Protein AF-A0A7S1YXT8-F1 (afdb_monomer_lite)

Radius of gyration: 27.06 Å; chains: 1; bounding box: 67×55×52 Å

Sequence (120 aa):
MKHKQMFPPRFTTVTCLAFFYSTTQAFQATTTTTYPSSSFLPQKRTELHASSPSSAKPISGDQWPHKFPAKNHCSKCGLCETTLVSHVTDACAFLNDGMSRIDDMEVKVHGRGRGGLVWN

pLDDT: mean 74.28, std 20.24, range [41.03, 97.31]

Secondary structure (DSSP, 8-state):
-------PPP---------------------------------------------PPPPPGGGTTTTSTTGGG----SGGGSGGGGGHHHH-TTSTTTTTTHHHHHHHHHSS-TTS----

Organism: NCBI:txid49249

Foldseek 3Di:
DDDDDDDDDDDDDDDDDDDPDDDPDDPDDPPPPPPPPDPPPPPPCPPPPPPPQQPDDADDPVCPPPPPPLGPNDPPPPCRRDSNVVCCQVPALRHDCRVVCVQVVCCVVVVDGPPRDPPD

Structure (mmCIF, N/CA/C/O backbone):
data_AF-A0A7S1YXT8-F1
#
_entry.id   AF-A0A7S1YXT8-F1
#
loop_
_atom_site.group_PDB
_atom_site.id
_atom_site.type_symbol
_atom_site.label_atom_id
_atom_site.label_alt_id
_atom_site.label_comp_id
_atom_site.label_asym_id
_atom_site.label_entity_id
_atom_site.label_seq_id
_atom_site.pdbx_PDB_ins_code
_atom_site.Cartn_x
_atom_site.Cartn_y
_atom_site.Cartn_z
_atom_site.occupancy
_atom_site.B_iso_or_equiv
_atom_site.auth_seq_id
_atom_site.auth_comp_id
_atom_site.auth_asym_id
_atom_site.auth_atom_id
_atom_site.pdbx_PDB_model_num
ATOM 1 N N . MET A 1 1 ? -48.915 -16.283 -19.680 1.00 43.75 1 MET A N 1
ATOM 2 C CA . MET A 1 1 ? -48.709 -15.442 -20.878 1.00 43.75 1 MET A CA 1
ATOM 3 C C . MET A 1 1 ? -49.158 -14.029 -20.526 1.00 43.75 1 MET A C 1
ATOM 5 O O . MET A 1 1 ? -50.351 -13.789 -20.430 1.00 43.75 1 MET A O 1
ATOM 9 N N . LYS A 1 2 ? -48.226 -13.140 -20.164 1.00 50.47 2 LYS A N 1
ATOM 10 C CA . LYS A 1 2 ? -48.520 -11.755 -19.757 1.00 50.47 2 LYS A CA 1
ATOM 11 C C . LYS A 1 2 ? -47.732 -10.830 -20.683 1.00 50.47 2 LYS A C 1
ATOM 13 O O . LYS A 1 2 ? -46.506 -10.899 -20.712 1.00 50.47 2 LYS A O 1
ATOM 18 N N . HIS A 1 3 ? -48.461 -10.055 -21.482 1.00 43.94 3 HIS A N 1
ATOM 19 C CA . HIS A 1 3 ? -47.941 -9.089 -22.447 1.00 43.94 3 HIS A CA 1
ATOM 20 C C . HIS A 1 3 ? -47.072 -8.036 -21.746 1.00 43.94 3 HIS A C 1
ATOM 22 O O . HIS A 1 3 ? -47.536 -7.369 -20.822 1.00 43.94 3 HIS A O 1
ATOM 28 N N . LYS A 1 4 ? -45.827 -7.861 -22.202 1.00 51.75 4 LYS A N 1
ATOM 29 C CA . LYS A 1 4 ? -45.006 -6.692 -21.870 1.00 51.75 4 LYS A CA 1
ATOM 30 C C . LYS A 1 4 ? -45.308 -5.613 -22.902 1.00 51.75 4 LYS A C 1
ATOM 32 O O . LYS A 1 4 ? -44.956 -5.770 -24.066 1.00 51.75 4 LYS A O 1
ATOM 37 N N . GLN A 1 5 ? -45.997 -4.559 -22.481 1.00 57.97 5 GLN A N 1
ATOM 38 C CA . GLN A 1 5 ? -46.167 -3.365 -23.298 1.00 57.97 5 GLN A CA 1
ATOM 39 C C . GLN A 1 5 ? -44.917 -2.494 -23.173 1.00 57.97 5 GLN A C 1
ATOM 41 O O . GLN A 1 5 ? -44.475 -2.153 -22.076 1.00 57.97 5 GLN A O 1
ATOM 46 N N . MET A 1 6 ? -44.346 -2.213 -24.336 1.00 49.38 6 MET A N 1
ATOM 47 C CA . MET A 1 6 ? -43.179 -1.384 -24.596 1.00 49.38 6 MET A CA 1
ATOM 48 C C . MET A 1 6 ? -43.622 0.084 -24.651 1.00 49.38 6 MET A C 1
ATOM 50 O O . MET A 1 6 ? -44.514 0.413 -25.427 1.00 49.38 6 MET A O 1
ATOM 54 N N . PHE A 1 7 ? -42.982 0.971 -23.886 1.00 46.59 7 PHE A N 1
ATOM 55 C CA . PHE A 1 7 ? -43.093 2.423 -24.071 1.00 46.59 7 PHE A CA 1
ATOM 56 C C . PHE A 1 7 ? -41.688 3.053 -24.075 1.00 46.59 7 PHE A C 1
ATOM 58 O O . PHE A 1 7 ? -40.942 2.846 -23.117 1.00 46.59 7 PHE A O 1
ATOM 65 N N . PRO A 1 8 ? -41.297 3.794 -25.131 1.00 57.91 8 PRO A N 1
ATOM 66 C CA . PRO A 1 8 ? -40.013 4.494 -25.197 1.00 57.91 8 PRO A CA 1
ATOM 67 C C . PRO A 1 8 ? -40.070 5.851 -24.467 1.00 57.91 8 PRO A C 1
ATOM 69 O O . PRO A 1 8 ? -41.090 6.542 -24.561 1.00 57.91 8 PRO A O 1
ATOM 72 N N . PRO A 1 9 ? -38.991 6.311 -23.802 1.00 55.12 9 PRO A N 1
ATOM 73 C CA . PRO A 1 9 ? -38.891 7.711 -23.415 1.00 55.12 9 PRO A CA 1
ATOM 74 C C . PRO A 1 9 ? -38.648 8.576 -24.660 1.00 55.12 9 PRO A C 1
ATOM 76 O O . PRO A 1 9 ? -37.731 8.346 -25.449 1.00 55.12 9 PRO A O 1
ATOM 79 N N . ARG A 1 10 ? -39.529 9.564 -24.839 1.00 52.94 10 ARG A N 1
ATOM 80 C CA . ARG A 1 10 ? -39.491 10.562 -25.908 1.00 52.94 10 ARG A CA 1
ATOM 81 C C . ARG A 1 10 ? -38.223 11.410 -25.803 1.00 52.94 10 ARG A C 1
ATOM 83 O O . ARG A 1 10 ? -37.956 12.010 -24.768 1.00 52.94 10 ARG A O 1
ATOM 90 N N . PHE A 1 11 ? -37.498 11.494 -26.913 1.00 50.75 11 PHE A N 1
ATOM 91 C CA . PHE A 1 11 ? -36.506 12.528 -27.173 1.00 50.75 11 PHE A CA 1
ATOM 92 C C . PHE A 1 11 ? -37.202 13.894 -27.202 1.00 50.75 11 PHE A C 1
ATOM 94 O O . PHE A 1 11 ? -38.016 14.155 -28.085 1.00 50.75 11 PHE A O 1
ATOM 101 N N . THR A 1 12 ? -36.866 14.774 -26.264 1.00 54.81 12 THR A N 1
ATOM 102 C CA . THR A 1 12 ? -37.123 16.214 -26.391 1.00 54.81 12 THR A CA 1
ATOM 103 C C . THR A 1 12 ? -35.794 16.928 -26.560 1.00 54.81 12 THR A C 1
ATOM 105 O O . THR A 1 12 ? -35.059 17.161 -25.604 1.00 54.81 12 THR A O 1
ATOM 108 N N . THR A 1 13 ? -35.488 17.251 -27.813 1.00 55.59 13 THR A N 1
ATOM 109 C CA . THR A 1 13 ? -34.487 18.235 -28.220 1.00 55.59 13 THR A CA 1
ATOM 110 C C . THR A 1 13 ? -34.925 19.614 -27.733 1.00 55.59 13 THR A C 1
ATOM 112 O O . THR A 1 13 ? -35.909 20.152 -28.240 1.00 55.59 13 THR A O 1
ATOM 115 N N . VAL A 1 14 ? -34.208 20.190 -26.768 1.00 55.28 14 VAL A N 1
ATOM 116 C CA . VAL A 1 14 ? -34.354 21.607 -26.416 1.00 55.28 14 VAL A CA 1
ATOM 117 C C . VAL A 1 14 ? -33.145 22.361 -26.950 1.00 55.28 14 VAL A C 1
ATOM 119 O O . VAL A 1 14 ? -31.993 22.072 -26.642 1.00 55.28 14 VAL A O 1
ATOM 122 N N . THR A 1 15 ? -33.481 23.292 -27.824 1.00 53.16 15 THR A N 1
ATOM 123 C CA . THR A 1 15 ? -32.677 24.249 -28.570 1.00 53.16 15 THR A CA 1
ATOM 124 C C . THR A 1 15 ? -31.698 25.045 -27.704 1.00 53.16 15 THR A C 1
ATOM 126 O O . THR A 1 15 ? -32.104 25.763 -26.792 1.00 53.16 15 THR A O 1
ATOM 129 N N . CYS A 1 16 ? -30.413 24.996 -28.063 1.00 51.75 16 CYS A N 1
ATOM 130 C CA . CYS A 1 16 ? -29.434 26.029 -27.734 1.00 51.75 16 CYS A CA 1
ATOM 131 C C . CYS A 1 16 ? -29.748 27.299 -28.531 1.00 51.75 16 CYS A C 1
ATOM 133 O O . CYS A 1 16 ? -29.499 27.286 -29.728 1.00 51.75 16 CYS A O 1
ATOM 135 N N . LEU A 1 17 ? -30.206 28.385 -27.899 1.00 53.75 17 LEU A N 1
ATOM 136 C CA . LEU A 1 17 ? -29.932 29.759 -28.349 1.00 53.75 17 LEU A CA 1
ATOM 137 C C . LEU A 1 17 ? -30.011 30.741 -27.163 1.00 53.75 17 LEU A C 1
ATOM 139 O O . LEU A 1 17 ? -31.072 30.986 -26.605 1.00 53.75 17 LEU A O 1
ATOM 143 N N . ALA A 1 18 ? -28.832 31.252 -26.805 1.00 51.03 18 ALA A N 1
ATOM 144 C CA . ALA A 1 18 ? -28.510 32.559 -26.231 1.00 51.03 18 ALA A CA 1
ATOM 145 C C . ALA A 1 18 ? -29.541 33.281 -25.335 1.00 51.03 18 ALA A C 1
ATOM 147 O O . ALA A 1 18 ? -30.435 33.964 -25.820 1.00 51.03 18 ALA A O 1
ATOM 148 N N . PHE A 1 19 ? -29.235 33.336 -24.036 1.00 48.84 19 PHE A N 1
ATOM 149 C CA . PHE A 1 19 ? -29.426 34.553 -23.243 1.00 48.84 19 PHE A CA 1
ATOM 150 C C . PHE A 1 19 ? -28.102 34.919 -22.568 1.00 48.84 19 PHE A C 1
ATOM 152 O O . PHE A 1 19 ? -27.818 34.566 -21.427 1.00 48.84 19 PHE A O 1
ATOM 159 N N . PHE A 1 20 ? -27.274 35.631 -23.333 1.00 54.81 20 PHE A N 1
ATOM 160 C CA . PHE A 1 20 ? -26.263 36.533 -22.801 1.00 54.81 20 PHE A CA 1
ATOM 161 C C . PHE A 1 20 ? -26.996 37.710 -22.157 1.00 54.81 20 PHE A C 1
ATOM 163 O O . PHE A 1 20 ? -27.324 38.673 -22.840 1.00 54.81 20 PHE A O 1
ATOM 170 N N . TYR A 1 21 ? -27.275 37.636 -20.859 1.00 52.31 21 TYR A N 1
ATOM 171 C CA . TYR A 1 21 ? -27.577 38.826 -20.073 1.00 52.31 21 TYR A CA 1
ATOM 172 C C . TYR A 1 21 ? -26.842 38.744 -18.742 1.00 52.31 21 TYR A C 1
ATOM 174 O O . TYR A 1 21 ? -27.108 37.889 -17.899 1.00 52.31 21 TYR A O 1
ATOM 182 N N . SER A 1 22 ? -25.874 39.648 -18.603 1.00 55.75 22 SER A N 1
ATOM 183 C CA . SER A 1 22 ? -25.140 39.936 -17.384 1.00 55.75 22 SER A CA 1
ATOM 184 C C . SER A 1 22 ? -26.068 40.006 -16.178 1.00 55.75 22 SER A C 1
ATOM 186 O O . SER A 1 22 ? -26.884 40.913 -16.058 1.00 55.75 22 SER A O 1
ATOM 188 N N . THR A 1 23 ? -25.867 39.097 -15.235 1.00 57.59 23 THR A N 1
ATOM 189 C CA . THR A 1 23 ? -26.078 39.390 -13.819 1.00 57.59 23 THR A CA 1
ATOM 190 C C . THR A 1 23 ? -24.912 38.795 -13.055 1.00 57.59 23 THR A C 1
ATOM 192 O O . THR A 1 23 ? -24.862 37.615 -12.723 1.00 57.59 23 THR A O 1
ATOM 195 N N . THR A 1 24 ? -23.928 39.651 -12.804 1.00 63.78 24 THR A N 1
ATOM 196 C CA . THR A 1 24 ? -22.981 39.494 -11.709 1.00 63.78 24 THR A CA 1
ATOM 197 C C . THR A 1 24 ? -23.776 39.438 -10.409 1.00 63.78 24 THR A C 1
ATOM 199 O O . THR A 1 24 ? -24.173 40.473 -9.879 1.00 63.78 24 THR A O 1
ATOM 202 N N . GLN A 1 25 ? -24.026 38.237 -9.899 1.00 62.66 25 GLN A N 1
ATOM 203 C CA . GLN A 1 25 ? -24.353 38.051 -8.492 1.00 62.66 25 GLN A CA 1
ATOM 204 C C . GLN A 1 25 ? -23.209 37.288 -7.848 1.00 62.66 25 GLN A C 1
ATOM 206 O O . GLN A 1 25 ? -23.045 36.080 -8.001 1.00 62.66 25 GLN A O 1
ATOM 211 N N . ALA A 1 26 ? -22.378 38.065 -7.161 1.00 57.62 26 ALA A N 1
ATOM 212 C CA . ALA A 1 26 ? -21.415 37.578 -6.204 1.00 57.62 26 ALA A CA 1
ATOM 213 C C . ALA A 1 26 ? -22.171 36.861 -5.077 1.00 57.62 26 ALA A C 1
ATOM 215 O O . ALA A 1 26 ? -22.695 37.502 -4.171 1.00 57.62 26 ALA A O 1
ATOM 216 N N . PHE A 1 27 ? -22.217 35.531 -5.120 1.00 56.25 27 PHE A N 1
ATOM 217 C CA . PHE A 1 27 ? -22.510 34.738 -3.932 1.00 56.25 27 PHE A CA 1
ATOM 218 C C . PHE A 1 27 ? -21.202 34.508 -3.181 1.00 56.25 27 PHE A C 1
ATOM 220 O O . PHE A 1 27 ? -20.504 33.511 -3.353 1.00 56.25 27 PHE A O 1
ATOM 227 N N . GLN A 1 28 ? -20.864 35.495 -2.356 1.00 59.16 28 GLN A N 1
ATOM 228 C CA . GLN A 1 28 ? -20.008 35.286 -1.203 1.00 59.16 28 GLN A CA 1
ATOM 229 C C . GLN A 1 28 ? -20.859 34.625 -0.120 1.00 59.16 28 GLN A C 1
ATOM 231 O O . GLN A 1 28 ? -21.758 35.249 0.434 1.00 59.16 28 GLN A O 1
ATOM 236 N N . ALA A 1 29 ? -20.570 33.367 0.186 1.00 55.59 29 ALA A N 1
ATOM 237 C CA . ALA A 1 29 ? -20.859 32.794 1.492 1.00 55.59 29 ALA A CA 1
ATOM 238 C C . ALA A 1 29 ? -19.889 31.636 1.718 1.00 55.59 29 ALA A C 1
ATOM 240 O O . ALA A 1 29 ? -20.148 30.476 1.408 1.00 55.59 29 ALA A O 1
ATOM 241 N N . THR A 1 30 ? -18.722 32.005 2.225 1.00 56.91 30 THR A N 1
ATOM 242 C CA . THR A 1 30 ? -17.786 31.152 2.942 1.00 56.91 30 THR A CA 1
ATOM 243 C C . THR A 1 30 ? -18.555 30.377 4.010 1.00 56.91 30 THR A C 1
ATOM 245 O O . THR A 1 30 ? -18.832 30.894 5.089 1.00 56.91 30 THR A O 1
ATOM 248 N N . THR A 1 31 ? -18.899 29.119 3.746 1.00 58.62 31 THR A N 1
ATOM 249 C CA . THR A 1 31 ? -19.204 28.181 4.826 1.00 58.62 31 THR A CA 1
ATOM 250 C C . THR A 1 31 ? -17.877 27.798 5.463 1.00 58.62 31 THR A C 1
ATOM 252 O O . THR A 1 31 ? -17.279 26.770 5.145 1.00 58.62 31 THR A O 1
ATOM 255 N N . THR A 1 32 ? -17.369 28.666 6.336 1.00 55.84 32 THR A N 1
ATOM 256 C CA . THR A 1 32 ? -16.373 28.281 7.332 1.00 55.84 32 THR A CA 1
ATOM 257 C C . THR A 1 32 ? -17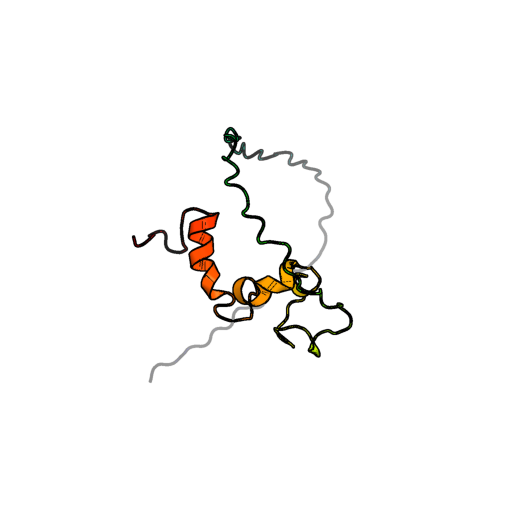.056 27.293 8.264 1.00 55.84 32 THR A C 1
ATOM 259 O O . THR A 1 32 ? -17.657 27.674 9.266 1.00 55.84 32 THR A O 1
ATOM 262 N N . THR A 1 33 ? -17.021 26.009 7.908 1.00 49.66 33 THR A N 1
ATOM 263 C CA . THR A 1 33 ? -17.202 24.945 8.887 1.00 49.66 33 THR A CA 1
ATOM 264 C C . THR A 1 33 ? -16.067 25.113 9.879 1.00 49.66 33 THR A C 1
ATOM 266 O O . THR A 1 33 ? -14.917 24.773 9.607 1.00 49.66 33 THR A O 1
ATOM 269 N N . THR A 1 34 ? -16.397 25.730 11.005 1.00 46.81 34 THR A N 1
ATOM 270 C CA . THR A 1 34 ? -15.574 25.792 12.198 1.00 46.81 34 THR A CA 1
ATOM 271 C C . THR A 1 34 ? -15.397 24.357 12.677 1.00 46.81 34 THR A C 1
ATOM 273 O O . THR A 1 34 ? -16.195 23.847 13.459 1.00 46.81 34 THR A O 1
ATOM 276 N N . TYR A 1 35 ? -14.394 23.659 12.147 1.00 59.59 35 TYR A N 1
ATOM 277 C CA . TYR A 1 35 ? -13.915 22.441 12.778 1.00 59.59 35 TYR A CA 1
ATOM 278 C C . TYR A 1 35 ? -13.395 22.867 14.150 1.00 59.59 35 TYR A C 1
ATOM 280 O O . TYR A 1 35 ? -12.552 23.767 14.212 1.00 59.59 35 TYR A O 1
ATOM 288 N N . PRO A 1 36 ? -13.912 22.307 15.256 1.00 57.12 36 PRO A N 1
ATOM 289 C CA . PRO A 1 36 ? -13.329 22.574 16.552 1.00 57.12 36 PRO A CA 1
ATOM 290 C C . PRO A 1 36 ? -11.877 22.118 16.470 1.00 57.12 36 PRO A C 1
ATOM 292 O O . PRO A 1 36 ? -11.604 20.940 16.241 1.00 57.12 36 PRO A O 1
ATOM 295 N N . SER A 1 37 ? -10.955 23.072 16.604 1.00 56.66 37 SER A N 1
ATOM 296 C CA . SER A 1 37 ? -9.560 22.792 16.907 1.00 56.66 37 SER A CA 1
ATOM 297 C C . SER A 1 37 ? -9.560 21.963 18.179 1.00 56.66 37 SER A C 1
ATOM 299 O O . SER A 1 37 ? -9.629 22.510 19.280 1.00 56.66 37 SER A O 1
ATOM 301 N N . SER A 1 38 ? -9.541 20.636 18.035 1.00 55.22 38 SER A N 1
ATOM 302 C CA . SER A 1 38 ? -9.201 19.771 19.145 1.00 55.22 38 SER A CA 1
ATOM 303 C C . SER A 1 38 ? -7.818 20.224 19.560 1.00 55.22 38 SER A C 1
ATOM 305 O O . SER A 1 38 ? -6.878 20.171 18.763 1.00 55.22 38 SER A O 1
ATOM 307 N N . SER A 1 39 ? -7.729 20.742 20.776 1.00 57.62 39 SER A N 1
ATOM 308 C CA . SER A 1 39 ? -6.497 20.828 21.529 1.00 57.62 39 SER A CA 1
ATOM 309 C C . SER A 1 39 ? -5.685 19.576 21.221 1.00 57.62 39 SER A C 1
ATOM 311 O O . SER A 1 39 ? -6.044 18.472 21.629 1.00 57.62 39 SER A O 1
ATOM 313 N N . PHE A 1 40 ? -4.633 19.750 20.419 1.00 58.09 40 PHE A N 1
ATOM 314 C CA . PHE A 1 40 ? -3.606 18.750 20.217 1.00 58.09 40 PHE A CA 1
ATOM 315 C C . PHE A 1 40 ? -2.970 18.559 21.589 1.00 58.09 40 PHE A C 1
ATOM 317 O O . PHE A 1 40 ? -1.995 19.218 21.946 1.00 58.09 40 PHE A O 1
ATOM 324 N N . LEU A 1 41 ? -3.574 17.691 22.400 1.00 58.06 41 LEU A N 1
ATOM 325 C CA . LEU A 1 41 ? -2.854 17.040 23.471 1.00 58.06 41 LEU A CA 1
ATOM 326 C C . LEU A 1 41 ? -1.602 16.475 22.806 1.00 58.06 41 LEU A C 1
ATOM 328 O O . LEU A 1 41 ? -1.732 15.886 21.726 1.00 58.06 41 LEU A O 1
ATOM 332 N N . PRO A 1 42 ? -0.407 16.679 23.380 1.00 46.59 42 PRO A N 1
ATOM 333 C CA . PRO A 1 42 ? 0.780 16.027 22.876 1.00 46.59 42 PRO A CA 1
ATOM 334 C C . PRO A 1 42 ? 0.466 14.539 22.924 1.00 46.59 42 PRO A C 1
ATOM 336 O O . PRO A 1 42 ? 0.445 13.933 23.997 1.00 46.59 42 PRO A O 1
ATOM 339 N N . GLN A 1 43 ? 0.130 13.961 21.766 1.00 57.47 43 GLN A N 1
ATOM 340 C CA . GLN A 1 43 ? 0.110 12.526 21.610 1.00 57.47 43 GLN A CA 1
ATOM 341 C C . GLN A 1 43 ? 1.485 12.134 22.088 1.00 57.47 43 GLN A C 1
ATOM 343 O O . GLN A 1 43 ? 2.493 12.549 21.509 1.00 57.47 43 GLN A O 1
ATOM 348 N N . LYS A 1 44 ? 1.506 11.429 23.221 1.00 41.03 44 LYS A N 1
ATOM 349 C CA . LYS A 1 44 ? 2.648 10.663 23.665 1.00 41.03 44 LYS A CA 1
ATOM 350 C C . LYS A 1 44 ? 3.083 9.950 22.402 1.00 41.03 44 LYS A C 1
ATOM 352 O O . LYS A 1 44 ? 2.380 9.061 21.926 1.00 41.03 44 LYS A O 1
ATOM 357 N N . ARG A 1 45 ? 4.156 10.451 21.789 1.00 43.19 45 ARG A N 1
ATOM 358 C CA . ARG A 1 45 ? 4.849 9.777 20.714 1.00 43.19 45 ARG A CA 1
ATOM 359 C C . ARG A 1 45 ? 5.380 8.562 21.441 1.00 43.19 45 ARG A C 1
ATOM 361 O O . ARG A 1 45 ? 6.468 8.607 22.001 1.00 43.19 45 ARG A O 1
ATOM 368 N N . THR A 1 46 ? 4.542 7.528 21.561 1.00 49.94 46 THR A N 1
ATOM 369 C CA . THR A 1 46 ? 5.014 6.161 21.659 1.00 49.94 46 THR A CA 1
ATOM 370 C C . THR A 1 46 ? 6.069 6.150 20.594 1.00 49.94 46 THR A C 1
ATOM 372 O O . THR A 1 46 ? 5.747 6.475 19.444 1.00 49.94 46 THR A O 1
ATOM 375 N N . GLU A 1 47 ? 7.324 6.037 21.026 1.00 47.56 47 GLU A N 1
ATOM 376 C CA . GLU A 1 47 ? 8.439 6.023 20.111 1.00 47.56 47 GLU A CA 1
ATOM 377 C C . GLU A 1 47 ? 7.982 5.160 18.956 1.00 47.56 47 GLU A C 1
ATOM 379 O O . GLU A 1 47 ? 7.539 4.025 19.159 1.00 47.56 47 GLU A O 1
ATOM 384 N N . LEU A 1 48 ? 7.930 5.764 17.765 1.00 52.28 48 LEU A N 1
ATOM 385 C CA . LEU A 1 48 ? 7.948 4.977 16.557 1.00 52.28 48 LEU A CA 1
ATOM 386 C C . LEU A 1 48 ? 9.149 4.092 16.819 1.00 52.28 48 LEU A C 1
ATOM 388 O O . LEU A 1 48 ? 10.267 4.607 16.842 1.00 52.28 48 LEU A O 1
ATOM 392 N N . HIS A 1 49 ? 8.901 2.831 17.186 1.00 53.50 49 HIS A N 1
ATOM 393 C CA . HIS A 1 49 ? 9.909 1.801 17.172 1.00 53.50 49 HIS A CA 1
ATOM 394 C C . HIS A 1 49 ? 10.389 1.904 15.742 1.00 53.50 49 HIS A C 1
ATOM 396 O O . HIS A 1 49 ? 9.703 1.471 14.815 1.00 53.50 49 HIS A O 1
ATOM 402 N N . ALA A 1 50 ? 11.475 2.653 15.565 1.00 51.97 50 ALA A N 1
ATOM 403 C CA . ALA A 1 50 ? 12.163 2.781 14.320 1.00 51.97 50 ALA A CA 1
ATOM 404 C C . ALA A 1 50 ? 12.650 1.362 14.130 1.00 51.97 50 ALA A C 1
ATOM 406 O O . ALA A 1 50 ? 13.662 0.964 14.706 1.00 51.97 50 ALA A O 1
ATOM 407 N N . SER A 1 51 ? 11.833 0.557 13.446 1.00 53.44 51 SER A N 1
ATOM 408 C CA . SER A 1 51 ? 12.249 -0.722 12.918 1.00 53.44 51 SER A CA 1
ATOM 409 C C . SER A 1 51 ? 13.599 -0.419 12.304 1.00 53.44 51 SER A C 1
ATOM 411 O O . SER A 1 51 ? 13.676 0.475 11.450 1.00 53.44 51 SER A O 1
ATOM 413 N N . SER A 1 52 ? 14.653 -1.029 12.860 1.00 57.53 52 SER A N 1
ATOM 414 C CA . SER A 1 52 ? 16.033 -0.773 12.456 1.00 57.53 52 SER A CA 1
ATOM 415 C C . SER A 1 52 ? 16.074 -0.633 10.943 1.00 57.53 52 SER A C 1
ATOM 417 O O . SER A 1 52 ? 15.387 -1.429 10.298 1.00 57.53 52 SER A O 1
ATOM 419 N N . PRO A 1 53 ? 16.793 0.366 10.388 1.00 58.72 53 PRO A N 1
ATOM 420 C CA . PRO A 1 53 ? 16.729 0.694 8.971 1.00 58.72 53 PRO A CA 1
ATOM 421 C C . PRO A 1 53 ? 16.849 -0.597 8.181 1.00 58.72 53 PRO A C 1
ATOM 423 O O . PRO A 1 53 ? 17.900 -1.236 8.162 1.00 58.72 53 PRO A O 1
ATOM 426 N N . SER A 1 54 ? 15.719 -1.042 7.638 1.00 61.56 54 SER A N 1
ATOM 427 C CA . SER A 1 54 ? 15.651 -2.342 7.008 1.00 61.56 54 SER A CA 1
ATO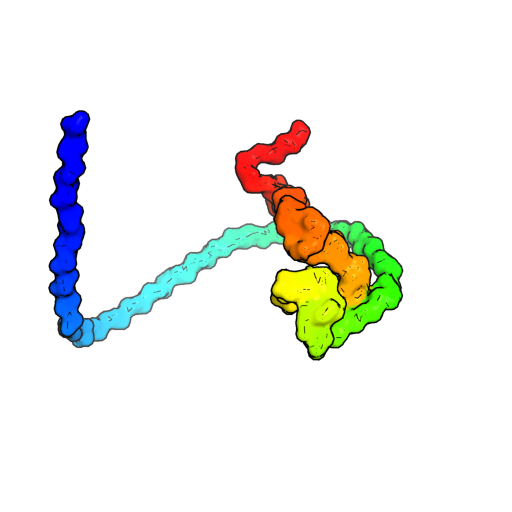M 428 C C . SER A 1 54 ? 16.593 -2.274 5.821 1.00 61.56 54 SER A C 1
ATOM 430 O O . SER A 1 54 ? 16.423 -1.403 4.968 1.00 61.56 54 SER A O 1
ATOM 432 N N . SER A 1 55 ? 17.578 -3.170 5.761 1.00 75.62 55 SER A N 1
ATOM 433 C CA . SER A 1 55 ? 18.636 -3.218 4.738 1.00 75.62 55 SER A CA 1
ATOM 434 C C . SER A 1 55 ? 18.129 -3.445 3.304 1.00 75.62 55 SER A C 1
ATOM 436 O O . SER A 1 55 ? 18.906 -3.767 2.404 1.00 75.62 55 SER A O 1
ATOM 438 N N . ALA A 1 56 ? 16.822 -3.334 3.079 1.00 87.06 56 ALA A N 1
ATOM 439 C CA . ALA A 1 56 ? 16.191 -3.532 1.799 1.00 87.06 56 ALA A CA 1
ATOM 440 C C . ALA A 1 56 ? 16.592 -2.409 0.834 1.00 87.06 56 ALA A C 1
ATOM 442 O O . ALA A 1 56 ? 16.438 -1.218 1.114 1.00 87.06 56 ALA A O 1
ATOM 443 N N . LYS A 1 57 ? 17.123 -2.813 -0.323 1.00 92.69 57 LYS A N 1
ATOM 444 C CA . LYS A 1 57 ? 17.489 -1.892 -1.397 1.00 92.69 57 LYS A CA 1
ATOM 445 C C . LYS A 1 57 ? 16.238 -1.482 -2.179 1.00 92.69 57 LYS A C 1
ATOM 447 O O . 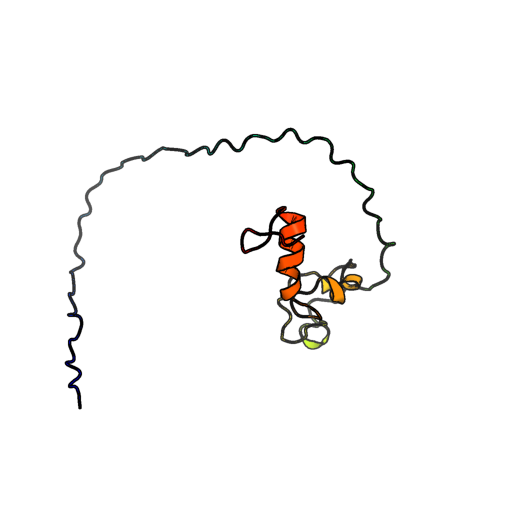LYS A 1 57 ? 15.525 -2.375 -2.643 1.00 92.69 57 LYS A O 1
ATOM 452 N N . PRO A 1 58 ? 16.012 -0.174 -2.381 1.00 95.25 58 PRO A N 1
ATOM 453 C CA . PRO A 1 58 ? 14.936 0.305 -3.233 1.00 95.25 58 PRO A CA 1
ATOM 454 C C . PRO A 1 58 ? 15.037 -0.223 -4.668 1.00 95.25 58 PRO A C 1
ATOM 456 O O . PRO A 1 58 ? 16.132 -0.461 -5.191 1.00 95.25 58 PRO A O 1
ATOM 459 N N . ILE A 1 59 ? 13.888 -0.389 -5.317 1.00 95.62 59 ILE A N 1
ATOM 460 C CA . ILE A 1 59 ? 13.791 -0.790 -6.722 1.00 95.62 59 ILE A CA 1
ATOM 461 C C . ILE A 1 59 ? 13.783 0.472 -7.592 1.00 95.62 59 ILE A C 1
ATOM 463 O O . ILE A 1 59 ? 13.081 1.426 -7.281 1.00 95.62 59 ILE A O 1
ATOM 467 N N . SER A 1 60 ? 14.543 0.478 -8.692 1.00 94.94 60 SER A N 1
ATOM 468 C CA . SER A 1 60 ? 14.457 1.565 -9.678 1.00 94.94 60 SER A CA 1
ATOM 469 C C . SER A 1 60 ? 13.141 1.486 -10.459 1.00 94.94 60 SER A C 1
ATOM 471 O O . SER A 1 60 ? 12.763 0.404 -10.924 1.00 94.94 60 SER A O 1
ATOM 473 N N . GLY A 1 61 ? 12.481 2.631 -10.658 1.00 93.06 61 GLY A N 1
ATOM 474 C CA . GLY A 1 61 ? 11.227 2.753 -11.410 1.00 93.06 61 GLY A CA 1
ATOM 475 C C . GLY A 1 61 ? 11.308 2.265 -12.863 1.00 93.06 61 GLY A C 1
ATOM 476 O O . GLY A 1 61 ? 10.311 1.773 -13.397 1.00 93.06 61 GLY A O 1
ATOM 477 N N . ASP A 1 62 ? 12.498 2.291 -13.472 1.00 93.56 62 ASP A N 1
ATOM 478 C CA . ASP A 1 62 ? 12.731 1.816 -14.848 1.00 93.56 62 ASP A CA 1
ATOM 479 C C . ASP A 1 62 ? 12.482 0.308 -15.007 1.00 93.56 62 ASP A C 1
ATOM 481 O O . ASP A 1 62 ? 12.245 -0.188 -16.104 1.00 93.56 62 ASP A O 1
ATOM 485 N N . GLN A 1 63 ? 12.531 -0.447 -13.904 1.00 92.69 63 GLN A N 1
ATOM 486 C CA . GLN A 1 63 ? 12.430 -1.912 -13.891 1.00 92.69 63 GLN A CA 1
ATOM 487 C C . GLN A 1 63 ? 10.975 -2.401 -13.746 1.00 92.69 63 GLN A C 1
ATOM 489 O O . GLN A 1 63 ? 10.721 -3.585 -13.487 1.00 92.69 63 GLN A O 1
ATOM 494 N N . TRP A 1 64 ? 10.006 -1.495 -13.894 1.00 92.19 64 TRP A N 1
ATOM 495 C CA . TRP A 1 64 ? 8.581 -1.807 -13.887 1.00 92.19 64 TRP A CA 1
ATOM 496 C C . TRP A 1 64 ? 8.115 -2.3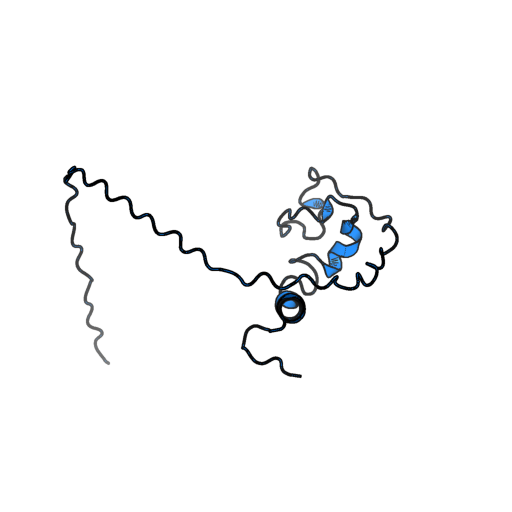88 -15.234 1.00 92.19 64 TRP A C 1
ATOM 498 O O . TRP A 1 64 ? 8.537 -1.903 -16.282 1.00 92.19 64 TRP A O 1
ATOM 508 N N . PRO A 1 65 ? 7.199 -3.375 -15.246 1.00 94.50 65 PRO A N 1
ATOM 509 C CA . PRO A 1 65 ? 6.564 -4.029 -14.092 1.00 94.50 65 PRO A CA 1
ATOM 510 C C . PRO A 1 65 ? 7.345 -5.233 -13.551 1.00 94.50 65 PRO A C 1
ATOM 512 O O . PRO A 1 65 ? 7.025 -5.739 -12.480 1.00 94.50 65 PRO A O 1
ATOM 515 N N . HIS A 1 66 ? 8.366 -5.700 -14.271 1.00 93.06 66 HIS A N 1
ATOM 516 C CA . HIS A 1 66 ? 8.957 -7.025 -14.075 1.00 93.06 66 HIS A CA 1
ATOM 517 C C . HIS A 1 66 ? 9.552 -7.253 -12.677 1.00 93.06 66 HIS A C 1
ATOM 519 O O . HIS A 1 66 ? 9.429 -8.345 -12.125 1.00 93.06 66 HIS A O 1
ATOM 525 N N . LYS A 1 67 ? 10.189 -6.233 -12.088 1.00 95.00 67 LYS A N 1
ATOM 526 C CA . LYS A 1 67 ? 10.854 -6.365 -10.783 1.00 95.00 67 LYS A CA 1
ATOM 527 C C . LYS A 1 67 ? 9.984 -5.959 -9.594 1.00 95.00 67 LYS A C 1
ATOM 529 O O . LYS A 1 67 ? 10.376 -6.179 -8.452 1.00 95.00 67 LYS A O 1
ATOM 534 N N . PHE A 1 68 ? 8.820 -5.363 -9.842 1.00 96.75 68 PHE A N 1
ATOM 535 C CA . PHE A 1 68 ? 7.923 -4.937 -8.774 1.00 96.75 68 PHE A CA 1
ATOM 536 C C . PHE A 1 68 ? 7.162 -6.153 -8.219 1.00 96.75 68 PHE A C 1
ATOM 538 O O . PHE A 1 68 ? 6.663 -6.958 -9.006 1.00 96.75 68 PHE A O 1
ATOM 545 N N . PRO A 1 69 ? 7.007 -6.289 -6.888 1.00 96.06 69 PRO A N 1
ATOM 546 C CA . PRO A 1 69 ? 6.357 -7.449 -6.271 1.00 96.06 69 PRO A CA 1
ATOM 547 C C . PRO A 1 69 ? 4.947 -7.760 -6.799 1.00 96.06 69 PRO A C 1
ATOM 549 O O . PRO A 1 69 ? 4.621 -8.915 -7.053 1.00 96.06 69 PRO A O 1
ATOM 552 N N . ALA A 1 70 ? 4.131 -6.729 -7.042 1.00 96.75 70 ALA A N 1
ATOM 553 C CA . ALA A 1 70 ? 2.782 -6.878 -7.600 1.00 96.75 70 ALA A CA 1
ATOM 554 C C . ALA A 1 70 ? 2.754 -7.032 -9.139 1.00 96.75 70 ALA A C 1
ATOM 556 O O . ALA A 1 70 ? 1.679 -7.130 -9.732 1.00 96.75 70 ALA A O 1
ATOM 557 N N . LYS A 1 71 ? 3.918 -7.055 -9.806 1.00 96.38 71 LYS A N 1
ATOM 558 C CA . LYS A 1 71 ? 4.067 -7.181 -11.265 1.00 96.38 71 LYS A CA 1
ATOM 559 C C . LYS A 1 71 ? 3.143 -6.205 -12.013 1.00 96.38 71 LYS A C 1
ATOM 561 O O . LYS A 1 71 ? 3.105 -5.017 -11.697 1.00 96.38 71 LYS A O 1
ATOM 566 N N . ASN A 1 72 ? 2.359 -6.711 -12.968 1.00 96.81 72 ASN A N 1
ATOM 567 C CA . ASN A 1 72 ? 1.419 -5.940 -13.784 1.00 96.81 72 ASN A CA 1
ATOM 568 C C . ASN A 1 72 ? 0.235 -5.356 -12.987 1.00 96.81 72 ASN A C 1
ATOM 570 O O . ASN A 1 72 ? -0.450 -4.478 -13.497 1.00 96.81 72 ASN A O 1
ATOM 574 N N . HIS A 1 73 ? -0.003 -5.806 -11.750 1.00 95.88 73 HIS A N 1
ATOM 575 C CA . HIS A 1 73 ? -1.024 -5.237 -10.861 1.00 95.88 73 HIS A CA 1
ATOM 576 C C . HIS A 1 73 ? -0.498 -4.060 -10.028 1.00 95.88 73 HIS A C 1
ATOM 578 O O . HIS A 1 73 ? -1.259 -3.422 -9.306 1.00 95.88 73 HIS A O 1
ATOM 584 N N . CYS A 1 74 ? 0.801 -3.756 -10.100 1.00 96.69 74 CYS A N 1
ATOM 585 C CA . CYS A 1 74 ? 1.389 -2.664 -9.341 1.00 96.69 74 CYS A CA 1
ATOM 586 C C . CYS A 1 74 ? 0.867 -1.297 -9.817 1.00 96.69 74 CYS A C 1
ATOM 588 O O . CYS A 1 74 ? 1.124 -0.894 -10.950 1.00 96.69 74 CYS A O 1
ATOM 590 N N . SER A 1 75 ? 0.239 -0.538 -8.914 1.00 95.44 75 SER A N 1
ATOM 591 C CA . SER A 1 75 ? -0.258 0.826 -9.162 1.00 95.44 75 SER A CA 1
ATOM 592 C C . SER A 1 75 ? 0.815 1.925 -9.145 1.00 95.44 75 SER A C 1
ATOM 594 O O . SER A 1 75 ? 0.473 3.102 -9.191 1.00 95.44 75 SER A O 1
ATOM 596 N N . LYS A 1 76 ? 2.104 1.566 -9.034 1.00 95.69 76 LYS A N 1
ATOM 597 C CA . LYS A 1 76 ? 3.229 2.509 -8.873 1.00 95.69 76 LYS A CA 1
ATOM 598 C C . LYS A 1 76 ? 3.018 3.540 -7.750 1.00 95.69 76 LYS A C 1
ATOM 600 O O . LYS A 1 76 ? 3.344 4.710 -7.895 1.00 95.69 76 LYS A O 1
ATOM 605 N N . CYS A 1 77 ? 2.522 3.104 -6.592 1.00 95.81 77 CYS A N 1
ATOM 606 C CA . CYS A 1 77 ? 2.298 3.982 -5.434 1.00 95.81 77 CYS A CA 1
ATOM 607 C C . CYS A 1 77 ? 3.578 4.539 -4.766 1.00 95.81 77 CYS A C 1
ATOM 609 O O . CYS A 1 77 ? 3.476 5.239 -3.765 1.00 95.81 77 CYS A O 1
ATOM 611 N N . GLY A 1 78 ? 4.774 4.198 -5.261 1.00 95.38 78 GLY A N 1
ATOM 612 C CA . GLY A 1 78 ? 6.064 4.689 -4.753 1.00 95.38 78 GLY A CA 1
ATOM 613 C C . GLY A 1 78 ? 6.692 3.877 -3.612 1.00 95.38 78 GLY A C 1
ATOM 614 O O . GLY A 1 78 ? 7.883 4.019 -3.358 1.00 95.38 78 GLY A O 1
ATOM 615 N N . LEU A 1 79 ? 5.965 2.959 -2.959 1.00 96.06 79 LEU A N 1
ATOM 616 C CA . LEU A 1 79 ? 6.500 2.202 -1.809 1.00 96.06 79 LEU A CA 1
ATOM 617 C C . LEU A 1 79 ? 7.788 1.424 -2.145 1.00 96.06 79 LEU A C 1
ATOM 619 O O . LEU A 1 79 ? 8.752 1.445 -1.383 1.00 96.06 79 LEU A O 1
ATOM 623 N N . CYS A 1 80 ? 7.808 0.759 -3.304 1.00 96.38 80 CYS A N 1
ATOM 624 C CA . CYS A 1 80 ? 8.921 -0.092 -3.739 1.00 96.38 80 CYS A CA 1
ATOM 625 C C . CYS A 1 80 ? 10.197 0.687 -4.107 1.00 96.38 80 CYS A C 1
ATOM 627 O O . CYS A 1 80 ? 11.267 0.088 -4.195 1.00 96.38 80 CYS A O 1
ATOM 629 N N . GLU A 1 81 ? 10.089 1.999 -4.319 1.00 95.88 81 GLU A N 1
ATOM 630 C CA . GLU A 1 81 ? 11.192 2.891 -4.712 1.00 95.88 81 GLU A CA 1
ATOM 631 C C . GLU A 1 81 ? 11.893 3.514 -3.498 1.00 95.88 81 GLU A C 1
ATOM 633 O O . GLU A 1 81 ? 12.831 4.297 -3.633 1.00 95.88 81 GLU A O 1
ATOM 638 N N . THR A 1 82 ? 11.479 3.126 -2.291 1.00 95.25 82 THR A N 1
ATOM 639 C CA . THR A 1 82 ? 12.069 3.572 -1.026 1.00 95.25 82 THR A CA 1
ATOM 640 C C . THR A 1 82 ? 12.604 2.387 -0.226 1.00 95.25 82 THR A C 1
ATOM 642 O O . THR A 1 82 ? 12.399 1.222 -0.572 1.00 95.25 82 THR A O 1
ATOM 645 N N . THR A 1 83 ? 13.283 2.667 0.885 1.00 95.06 83 THR A N 1
ATOM 646 C CA . THR A 1 83 ? 13.756 1.633 1.820 1.00 95.06 83 THR A CA 1
ATOM 647 C C . THR A 1 83 ? 12.611 0.915 2.540 1.00 95.06 83 THR A C 1
ATOM 649 O O . THR A 1 83 ? 12.821 -0.166 3.084 1.00 95.06 83 THR A O 1
ATOM 652 N N . LEU A 1 84 ? 11.387 1.458 2.480 1.00 94.19 84 LEU A N 1
ATOM 653 C CA . LEU A 1 84 ? 10.174 0.836 3.019 1.00 94.19 84 LEU A CA 1
ATOM 654 C C . LEU A 1 84 ? 9.674 -0.346 2.175 1.00 94.19 84 LEU A C 1
ATOM 656 O O . LEU A 1 84 ? 8.689 -0.986 2.540 1.00 94.19 84 LEU A O 1
ATOM 660 N N . VAL A 1 85 ? 10.357 -0.681 1.074 1.00 94.94 85 VAL A N 1
ATOM 661 C CA . VAL A 1 85 ? 10.094 -1.900 0.293 1.00 94.94 85 VAL A CA 1
ATOM 662 C C . VAL A 1 85 ? 10.192 -3.178 1.140 1.00 94.94 85 VAL A C 1
ATOM 664 O O . VAL A 1 85 ? 9.560 -4.177 0.812 1.00 94.94 85 VAL A O 1
ATOM 667 N N . SER A 1 86 ? 10.911 -3.141 2.264 1.00 94.81 86 SER A N 1
ATOM 668 C CA . SER A 1 86 ? 10.920 -4.206 3.276 1.00 94.81 86 SER A CA 1
ATOM 669 C C . SER A 1 86 ? 9.531 -4.566 3.811 1.00 94.81 86 SER A C 1
ATOM 671 O O . SER A 1 86 ? 9.291 -5.725 4.129 1.00 94.81 86 SER A O 1
ATOM 673 N N . HIS A 1 87 ? 8.610 -3.603 3.861 1.00 94.19 87 HIS A N 1
ATOM 674 C CA . HIS A 1 87 ? 7.247 -3.780 4.360 1.00 94.19 87 HIS A CA 1
ATOM 675 C C . HIS A 1 87 ? 6.228 -4.009 3.240 1.00 94.19 87 HIS A C 1
ATOM 677 O O . HIS A 1 87 ? 5.023 -3.924 3.468 1.00 94.19 87 HIS A O 1
ATOM 683 N N . VAL A 1 88 ? 6.670 -4.283 2.008 1.00 95.94 88 VAL A N 1
ATOM 684 C CA . VAL A 1 88 ? 5.761 -4.408 0.858 1.00 95.94 88 VAL A CA 1
ATOM 685 C C . VAL A 1 88 ? 4.734 -5.530 1.029 1.00 95.94 88 VAL A C 1
ATOM 687 O O . VAL A 1 88 ? 3.615 -5.392 0.549 1.00 95.94 88 VAL A O 1
ATOM 690 N N . THR A 1 89 ? 5.069 -6.606 1.740 1.00 94.38 89 THR A N 1
ATOM 691 C CA . THR A 1 89 ? 4.147 -7.723 2.006 1.00 94.38 89 THR A CA 1
ATOM 692 C C . THR A 1 89 ? 2.960 -7.298 2.858 1.00 94.38 89 THR A C 1
ATOM 694 O O . THR A 1 89 ? 1.845 -7.750 2.620 1.00 94.38 89 THR A O 1
ATOM 697 N N . ASP A 1 90 ? 3.195 -6.396 3.805 1.00 93.31 90 ASP A N 1
ATOM 698 C CA . ASP A 1 90 ? 2.195 -6.007 4.794 1.00 93.31 90 ASP A CA 1
ATOM 699 C C . ASP A 1 90 ? 1.489 -4.719 4.374 1.00 93.31 90 ASP A C 1
ATOM 701 O O . ASP A 1 90 ? 0.367 -4.468 4.802 1.00 93.31 90 ASP A O 1
ATOM 705 N N . ALA A 1 91 ? 2.146 -3.896 3.544 1.00 94.94 91 ALA A N 1
ATOM 706 C CA . ALA A 1 91 ? 1.704 -2.566 3.137 1.00 94.94 91 ALA A CA 1
ATOM 707 C C . ALA A 1 91 ? 1.146 -2.483 1.706 1.00 94.94 91 ALA A C 1
ATOM 709 O O . ALA A 1 91 ? 0.445 -1.515 1.395 1.00 94.94 91 ALA A O 1
ATOM 710 N N . CYS A 1 92 ? 1.430 -3.437 0.816 1.00 96.62 92 CYS A N 1
ATOM 711 C CA . CYS A 1 92 ? 0.936 -3.379 -0.561 1.00 96.62 92 CYS A CA 1
ATOM 712 C C . CYS A 1 92 ? -0.559 -3.722 -0.640 1.00 96.62 92 CYS A C 1
ATOM 714 O O . CYS A 1 92 ? -1.026 -4.691 -0.059 1.00 96.62 92 CYS A O 1
ATOM 716 N N . ALA A 1 93 ? -1.310 -2.950 -1.426 1.00 97.31 93 ALA A N 1
ATOM 717 C CA . ALA A 1 93 ? -2.732 -3.182 -1.687 1.00 97.31 93 ALA A CA 1
ATOM 718 C C . ALA A 1 93 ? -3.026 -4.425 -2.553 1.00 97.31 93 ALA A C 1
ATOM 720 O O . ALA A 1 93 ? -4.171 -4.852 -2.642 1.00 97.31 93 ALA A O 1
ATOM 721 N N . PHE A 1 94 ? -2.009 -4.993 -3.204 1.00 96.94 94 PHE A N 1
ATOM 722 C CA . PHE A 1 94 ? -2.163 -6.066 -4.195 1.00 96.94 94 PHE A CA 1
ATOM 723 C C . PHE A 1 94 ? -1.476 -7.376 -3.788 1.00 96.94 94 PHE A C 1
ATOM 725 O O . PHE A 1 94 ? -1.434 -8.308 -4.586 1.00 96.94 94 PHE A O 1
ATOM 732 N N . LEU A 1 95 ? -0.900 -7.443 -2.585 1.00 96.00 95 LEU A N 1
ATOM 733 C CA . LEU A 1 95 ? -0.239 -8.636 -2.053 1.00 96.00 95 LEU A CA 1
ATOM 734 C C . LEU A 1 95 ? -0.918 -9.073 -0.760 1.00 96.00 95 LEU A C 1
ATOM 736 O O . LEU A 1 95 ? -1.381 -8.222 -0.005 1.00 96.00 95 LEU A O 1
ATOM 740 N N . ASN A 1 96 ? -0.904 -10.379 -0.486 1.00 95.38 96 ASN A N 1
ATOM 741 C CA . ASN A 1 96 ? -1.503 -10.976 0.711 1.00 95.38 96 ASN A CA 1
ATOM 742 C C . ASN A 1 96 ? -2.968 -10.529 0.884 1.00 95.38 96 ASN A C 1
ATOM 744 O O . ASN A 1 96 ? -3.732 -10.599 -0.078 1.00 95.38 96 ASN A O 1
ATOM 748 N N . ASP A 1 97 ? -3.343 -10.028 2.066 1.00 93.44 97 ASP A N 1
ATOM 749 C CA . ASP A 1 97 ? -4.684 -9.490 2.350 1.00 93.44 97 ASP A CA 1
ATOM 750 C C . ASP A 1 97 ? -5.028 -8.263 1.491 1.00 93.44 97 ASP A C 1
ATOM 752 O O . ASP A 1 97 ? -6.190 -7.872 1.378 1.00 93.44 97 ASP A O 1
ATOM 756 N N . GLY A 1 98 ? -4.021 -7.636 0.875 1.00 94.25 98 GLY A N 1
ATOM 757 C CA . GLY A 1 98 ? -4.176 -6.599 -0.132 1.00 94.25 98 GLY A CA 1
ATOM 758 C C . GLY A 1 98 ? -5.003 -5.418 0.362 1.00 94.25 98 GLY A C 1
ATOM 759 O O . GLY A 1 98 ? -4.567 -4.655 1.227 1.00 94.25 98 GLY A O 1
ATOM 760 N N . MET A 1 99 ? -6.189 -5.247 -0.220 1.00 95.19 99 MET A N 1
ATOM 761 C CA . MET A 1 99 ? -7.146 -4.214 0.175 1.00 95.19 99 MET A CA 1
ATOM 762 C C . MET A 1 99 ? -8.129 -4.666 1.254 1.00 95.19 99 MET A C 1
ATOM 764 O O . MET A 1 99 ? -8.720 -3.795 1.875 1.00 95.19 99 MET A O 1
ATOM 768 N N . SER A 1 100 ? -8.294 -5.960 1.536 1.00 94.00 100 SER A N 1
ATOM 769 C CA . SER A 1 100 ? -9.261 -6.444 2.537 1.00 94.00 100 SER A CA 1
ATOM 770 C C . SER A 1 100 ? -8.927 -5.982 3.959 1.00 94.00 100 SER A C 1
ATOM 772 O O . SER A 1 100 ? -9.826 -5.697 4.741 1.00 94.00 100 SER A O 1
ATOM 774 N N . ARG A 1 101 ? -7.642 -5.773 4.270 1.00 93.75 101 ARG A N 1
ATOM 775 C CA . ARG A 1 101 ? -7.184 -5.196 5.552 1.00 93.75 101 ARG A CA 1
ATOM 776 C C . ARG A 1 101 ? -7.648 -3.756 5.807 1.00 93.75 101 ARG A C 1
ATOM 778 O O . ARG A 1 101 ? -7.395 -3.212 6.881 1.00 93.75 101 ARG A O 1
ATOM 785 N N . ILE A 1 102 ? -8.263 -3.094 4.822 1.00 93.81 102 ILE A N 1
ATOM 786 C CA . ILE A 1 102 ? -8.776 -1.734 4.995 1.00 93.81 102 ILE A CA 1
ATOM 787 C C . ILE A 1 102 ? -9.810 -1.663 6.118 1.00 93.81 102 ILE A C 1
ATOM 789 O O . ILE A 1 102 ? -9.813 -0.674 6.838 1.00 93.81 102 ILE A O 1
ATOM 793 N N . ASP A 1 103 ? -10.622 -2.700 6.317 1.00 92.00 103 ASP A N 1
ATOM 794 C CA . ASP A 1 103 ? -11.687 -2.675 7.322 1.00 92.00 103 ASP A CA 1
ATOM 795 C C . ASP A 1 103 ? -11.098 -2.645 8.746 1.00 92.00 103 ASP A C 1
ATOM 797 O O . ASP A 1 103 ? -11.528 -1.851 9.586 1.00 92.00 103 ASP A O 1
ATOM 801 N N . ASP A 1 104 ? -10.008 -3.384 8.983 1.00 92.44 104 ASP A N 1
ATOM 802 C CA . ASP A 1 104 ? -9.244 -3.311 10.235 1.00 92.44 104 ASP A CA 1
ATOM 803 C C . ASP A 1 104 ? -8.540 -1.956 10.403 1.00 92.44 104 ASP A C 1
ATOM 805 O O . ASP A 1 104 ? -8.444 -1.409 11.508 1.00 92.44 104 ASP A O 1
ATOM 809 N N . MET A 1 105 ?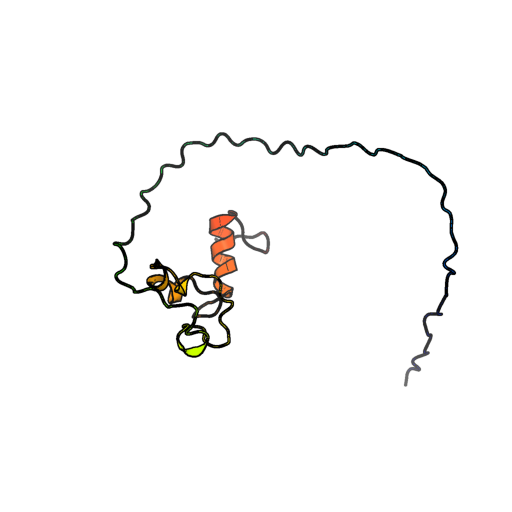 -8.008 -1.400 9.307 1.00 93.62 105 MET A N 1
ATOM 810 C CA . MET A 1 105 ? -7.349 -0.092 9.331 1.00 93.62 105 MET A CA 1
ATOM 811 C C . MET A 1 105 ? -8.338 1.044 9.591 1.00 93.62 105 MET A C 1
ATOM 813 O O . MET A 1 105 ? -7.982 1.994 10.284 1.00 93.62 105 MET A O 1
ATOM 817 N N . GLU A 1 106 ? -9.572 0.957 9.104 1.00 94.25 106 GLU A N 1
ATOM 818 C CA . GLU A 1 106 ? -10.605 1.962 9.357 1.00 94.25 106 GLU A CA 1
ATOM 819 C C . GLU A 1 106 ? -10.927 2.085 10.842 1.00 94.25 106 GLU A C 1
ATOM 821 O O . GLU A 1 106 ? -11.007 3.200 11.357 1.00 94.25 106 GLU A O 1
ATOM 826 N N . VAL A 1 107 ? -11.022 0.966 11.563 1.00 93.31 107 VAL A N 1
ATOM 827 C CA . VAL A 1 107 ? -11.219 1.001 13.018 1.00 93.31 107 VAL A CA 1
ATOM 828 C C . VAL A 1 107 ? -10.040 1.696 13.704 1.00 93.31 107 VAL A C 1
ATOM 830 O O . VAL A 1 107 ? -10.249 2.535 14.576 1.00 93.31 107 VAL A O 1
ATOM 833 N N . LYS A 1 108 ? -8.800 1.422 13.282 1.00 93.25 108 LYS A N 1
ATOM 834 C CA . LYS A 1 108 ? -7.594 2.034 13.873 1.00 93.25 108 LYS A CA 1
ATOM 835 C C . LYS A 1 108 ? -7.458 3.527 13.557 1.00 93.25 108 LYS A C 1
ATOM 837 O O . LYS A 1 108 ? -7.038 4.292 14.420 1.00 93.25 108 LYS A O 1
ATOM 842 N N . VAL A 1 109 ? -7.784 3.939 12.332 1.00 94.94 109 VAL A N 1
ATOM 843 C CA . VAL A 1 109 ? -7.600 5.321 11.850 1.00 94.94 109 VAL A CA 1
ATOM 844 C C . VAL A 1 109 ? -8.793 6.209 12.205 1.00 94.94 109 VAL A C 1
ATOM 846 O O . VAL A 1 109 ? -8.615 7.387 12.512 1.00 94.94 109 VAL A O 1
ATOM 849 N N . HIS A 1 110 ? -10.010 5.666 12.173 1.00 92.75 110 HIS A N 1
ATOM 850 C CA . HIS A 1 110 ? -11.252 6.422 12.353 1.00 92.75 110 HIS A CA 1
ATOM 851 C C . HIS A 1 110 ? -12.006 6.081 13.644 1.00 92.75 110 HIS A C 1
ATOM 853 O O . HIS A 1 110 ? -12.989 6.753 13.955 1.00 92.75 110 HIS A O 1
ATOM 859 N N . GLY A 1 111 ? -11.594 5.049 14.388 1.00 90.94 111 GLY A N 1
ATOM 860 C CA . GLY A 1 111 ? -12.280 4.586 15.601 1.00 90.94 111 GLY A CA 1
ATOM 861 C C . GLY A 1 111 ? -13.581 3.819 15.337 1.00 90.94 111 GLY A C 1
ATOM 862 O O . GLY A 1 111 ? -14.325 3.546 16.276 1.00 90.94 111 GLY A O 1
ATOM 863 N N . ARG A 1 112 ? -13.899 3.507 14.073 1.00 89.06 112 ARG A N 1
ATOM 864 C CA . ARG A 1 112 ? -15.136 2.823 13.660 1.00 89.06 112 ARG A CA 1
ATOM 865 C C . ARG A 1 112 ? -14.976 2.147 12.298 1.00 89.06 112 ARG A C 1
ATOM 867 O O . ARG A 1 112 ? -14.298 2.689 11.432 1.00 89.06 112 ARG A O 1
ATOM 874 N N . GLY A 1 113 ? -15.649 1.012 12.106 1.00 89.25 113 GLY A N 1
ATOM 875 C CA . GLY A 1 113 ? -15.714 0.301 10.823 1.00 89.25 113 GLY A CA 1
ATOM 876 C C . GLY A 1 113 ? -16.937 0.678 9.975 1.00 89.25 113 GLY A C 1
ATOM 877 O O . GLY A 1 113 ? -17.880 1.333 10.445 1.00 89.25 113 GLY A O 1
ATOM 878 N N . ARG A 1 114 ? -16.945 0.236 8.714 1.00 85.12 114 ARG A N 1
ATOM 879 C CA . ARG A 1 114 ? -18.121 0.304 7.832 1.00 85.12 114 ARG A CA 1
ATOM 880 C C . ARG A 1 114 ? -19.217 -0.639 8.340 1.00 85.12 114 ARG A C 1
ATOM 882 O O . ARG A 1 114 ? -19.028 -1.843 8.403 1.00 85.12 114 ARG A O 1
ATOM 889 N N . GLY A 1 115 ? -20.364 -0.076 8.728 1.00 80.00 115 GLY A N 1
ATOM 890 C CA . GLY A 1 115 ? -21.485 -0.817 9.331 1.00 80.00 115 GLY A CA 1
ATOM 891 C C . GLY A 1 115 ? -21.873 -0.354 10.739 1.00 80.00 115 GLY A C 1
ATOM 892 O O . GLY A 1 115 ? -22.860 -0.839 11.280 1.00 80.00 115 GLY A O 1
ATOM 893 N N . GLY A 1 116 ? -21.141 0.601 11.329 1.00 65.12 116 GLY A N 1
ATOM 894 C CA . GLY A 1 116 ? -21.528 1.290 12.573 1.00 65.12 116 GLY A CA 1
ATOM 895 C C . GLY A 1 116 ? -21.453 0.450 13.853 1.00 65.12 116 GLY A C 1
ATOM 896 O O . GLY A 1 116 ? -21.512 1.012 14.942 1.00 65.12 116 GLY A O 1
ATOM 897 N N . LEU A 1 117 ? -21.272 -0.865 13.738 1.00 58.88 117 LEU A N 1
ATOM 898 C CA . LEU A 1 117 ? -21.085 -1.782 14.851 1.00 58.88 117 LEU A CA 1
ATOM 899 C C . LEU A 1 117 ? -19.656 -2.316 14.805 1.00 58.88 117 LEU 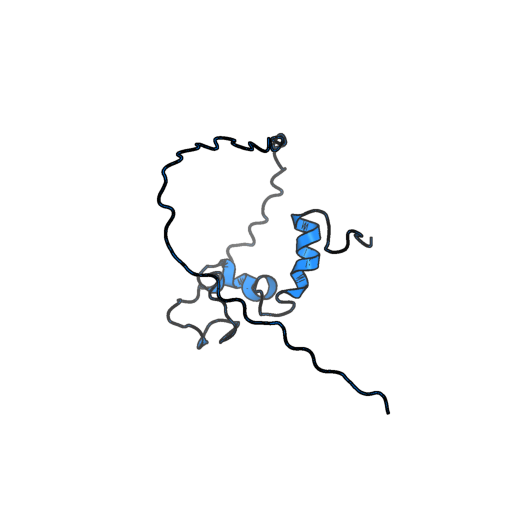A C 1
ATOM 901 O O . LEU A 1 117 ? -19.308 -3.124 13.948 1.00 58.88 117 LEU A O 1
ATOM 905 N N . VAL A 1 118 ? -18.823 -1.848 15.731 1.00 57.88 118 VAL A N 1
ATOM 906 C CA . VAL A 1 118 ? -17.598 -2.559 16.095 1.00 57.88 118 VAL A CA 1
ATOM 907 C C . VAL A 1 118 ? -18.068 -3.770 16.899 1.00 57.88 118 VAL A C 1
ATOM 909 O O . VAL A 1 118 ? -18.471 -3.612 18.048 1.00 57.88 118 VAL A O 1
ATOM 912 N N . TRP A 1 119 ? -18.128 -4.953 16.282 1.00 53.22 119 TRP A N 1
ATOM 913 C CA . TRP A 1 119 ? -18.313 -6.190 17.043 1.00 53.22 119 TRP A CA 1
ATOM 914 C C . TRP A 1 119 ? -17.054 -6.387 17.889 1.00 53.22 119 TRP A C 1
ATOM 916 O O . TRP A 1 119 ? -15.974 -6.596 17.341 1.00 53.22 119 TRP A O 1
ATOM 926 N N . ASN A 1 120 ? -17.209 -6.233 19.202 1.00 56.94 120 ASN A N 1
ATOM 927 C CA . ASN A 1 120 ? -16.183 -6.448 20.218 1.00 56.94 120 ASN A CA 1
ATOM 928 C C . ASN A 1 120 ? -16.555 -7.688 21.029 1.00 56.94 120 ASN A C 1
ATOM 930 O O . ASN A 1 120 ? -17.758 -7.803 21.364 1.00 56.94 120 ASN A O 1
#

InterPro domains:
  IPR045220 Oxidoreductase FRHB/FDHB/HCAR-like [PTHR31332] (67-114)